Protein AF-A0AAD4T3R0-F1 (afdb_monomer_lite)

Structure (mmCIF, N/CA/C/O backbone):
data_AF-A0AAD4T3R0-F1
#
_entry.id   AF-A0AAD4T3R0-F1
#
loop_
_atom_site.group_PDB
_atom_site.id
_atom_site.type_symbol
_atom_site.label_atom_id
_atom_site.label_alt_id
_atom_site.label_comp_id
_atom_site.label_asym_id
_atom_site.label_entity_id
_atom_site.label_seq_id
_atom_site.pdbx_PDB_ins_code
_atom_site.Cartn_x
_atom_site.Cartn_y
_atom_site.Cartn_z
_atom_site.occupancy
_atom_site.B_iso_or_equiv
_atom_site.auth_seq_id
_atom_site.auth_comp_id
_atom_site.auth_asym_id
_atom_site.auth_atom_id
_atom_site.pdbx_PDB_model_num
ATOM 1 N N . MET A 1 1 ? -13.903 8.813 -7.758 1.00 30.84 1 MET A N 1
ATOM 2 C CA . MET A 1 1 ? -12.858 8.988 -6.732 1.00 30.84 1 MET A CA 1
ATOM 3 C C . MET A 1 1 ? -11.788 9.874 -7.343 1.00 30.84 1 MET A C 1
ATOM 5 O O . MET A 1 1 ? -11.083 9.421 -8.234 1.00 30.84 1 MET A O 1
ATOM 9 N N . THR A 1 2 ? -11.760 11.153 -6.979 1.00 21.42 2 THR A N 1
ATOM 10 C CA . THR A 1 2 ? -10.756 12.104 -7.474 1.00 21.42 2 THR A CA 1
ATOM 11 C C . THR A 1 2 ? -9.626 12.109 -6.457 1.00 21.42 2 THR A C 1
ATOM 13 O O . THR A 1 2 ? -9.848 12.498 -5.316 1.00 21.42 2 THR A O 1
ATOM 16 N N . VAL A 1 3 ? -8.453 11.601 -6.829 1.00 35.88 3 VAL A N 1
ATOM 17 C CA . VAL A 1 3 ? -7.258 11.700 -5.983 1.00 35.88 3 VAL A CA 1
ATOM 18 C C . VAL A 1 3 ? -6.596 13.028 -6.327 1.00 35.88 3 VAL A C 1
ATOM 20 O O . VAL A 1 3 ? -6.050 13.175 -7.419 1.00 35.88 3 VAL A O 1
ATOM 23 N N . ASP A 1 4 ? -6.708 14.007 -5.431 1.00 29.84 4 ASP A N 1
ATOM 24 C CA . ASP A 1 4 ? -5.972 15.263 -5.551 1.00 29.84 4 ASP A CA 1
ATOM 25 C C . ASP A 1 4 ? -4.512 15.016 -5.159 1.00 29.84 4 ASP A C 1
ATOM 27 O O . ASP A 1 4 ? -4.181 14.783 -3.994 1.00 29.84 4 ASP A O 1
ATOM 31 N N . PHE A 1 5 ? -3.630 15.027 -6.153 1.00 42.34 5 PHE A N 1
ATOM 32 C CA . PHE A 1 5 ? -2.193 15.068 -5.929 1.00 42.34 5 PHE A CA 1
ATOM 33 C C . PHE A 1 5 ? -1.814 16.523 -5.657 1.00 42.34 5 PHE A C 1
ATOM 35 O O . PHE A 1 5 ? -1.240 17.187 -6.522 1.00 42.34 5 PHE A O 1
ATOM 42 N N . GLY A 1 6 ? -2.173 17.029 -4.472 1.00 37.00 6 GLY A N 1
ATOM 43 C CA . GLY A 1 6 ? -1.778 18.367 -4.039 1.00 37.00 6 GLY A CA 1
ATOM 44 C C . GLY A 1 6 ? -0.290 18.609 -4.317 1.00 37.00 6 GLY A C 1
ATOM 45 O O . GLY A 1 6 ? 0.514 17.678 -4.255 1.00 37.00 6 GLY A O 1
ATOM 46 N N . HIS A 1 7 ? 0.061 19.848 -4.681 1.00 38.69 7 HIS A N 1
ATOM 47 C CA . HIS A 1 7 ? 1.414 20.265 -5.068 1.00 38.69 7 HIS A CA 1
ATOM 48 C C . HIS A 1 7 ? 2.483 19.597 -4.189 1.00 38.69 7 HIS A C 1
ATOM 50 O O . HIS A 1 7 ? 2.564 19.917 -3.007 1.00 38.69 7 HIS A O 1
ATOM 56 N N . ILE A 1 8 ? 3.273 18.670 -4.754 1.00 52.03 8 ILE A N 1
ATOM 57 C CA . ILE A 1 8 ? 4.335 17.940 -4.043 1.00 52.03 8 ILE A CA 1
ATOM 58 C C . ILE A 1 8 ? 5.603 18.801 -4.105 1.00 52.03 8 ILE A C 1
ATOM 60 O O . ILE A 1 8 ? 6.316 18.764 -5.115 1.00 52.03 8 ILE A O 1
ATOM 64 N N . PRO A 1 9 ? 5.905 19.606 -3.071 1.00 40.91 9 PRO A N 1
ATOM 65 C CA . PRO A 1 9 ? 7.045 20.494 -3.086 1.00 40.91 9 PRO A CA 1
ATOM 66 C C . PRO A 1 9 ? 8.226 19.670 -2.577 1.00 40.91 9 PRO A C 1
ATOM 68 O O . PRO A 1 9 ? 8.347 19.418 -1.379 1.00 40.91 9 PRO A O 1
ATOM 71 N N . ASN A 1 10 ? 9.094 19.258 -3.498 1.00 45.66 10 ASN A N 1
ATOM 72 C CA . ASN A 1 10 ? 10.293 18.444 -3.274 1.00 45.66 10 ASN A CA 1
ATOM 73 C C . ASN A 1 10 ? 10.026 16.933 -3.206 1.00 45.66 10 ASN A C 1
ATOM 75 O O . ASN A 1 10 ? 9.449 16.422 -2.251 1.00 45.66 10 ASN A O 1
ATOM 79 N N . PHE A 1 11 ? 10.543 16.193 -4.192 1.00 48.53 11 PHE A N 1
ATOM 80 C CA . PHE A 1 11 ? 10.801 14.764 -4.025 1.00 48.53 11 PHE A CA 1
ATOM 81 C C . PHE A 1 11 ? 11.938 14.608 -3.000 1.00 48.53 11 PHE A C 1
ATOM 83 O O . PHE A 1 11 ? 13.050 15.076 -3.265 1.00 48.53 11 PHE A O 1
ATOM 90 N N . PRO A 1 12 ? 11.700 14.011 -1.820 1.00 53.50 12 PRO A N 1
ATOM 91 C CA . PRO A 1 12 ? 12.748 13.849 -0.824 1.00 53.50 12 PRO A CA 1
ATOM 92 C C . PRO A 1 12 ? 13.844 12.892 -1.320 1.00 53.50 12 PRO A C 1
ATOM 94 O O . PRO A 1 12 ? 13.614 12.029 -2.164 1.00 53.50 12 PRO A O 1
ATOM 97 N N . LYS A 1 13 ? 15.046 13.020 -0.739 1.00 54.38 13 LYS A N 1
ATOM 98 C CA . LYS A 1 13 ? 16.253 12.197 -0.994 1.00 54.38 13 LYS A CA 1
ATOM 9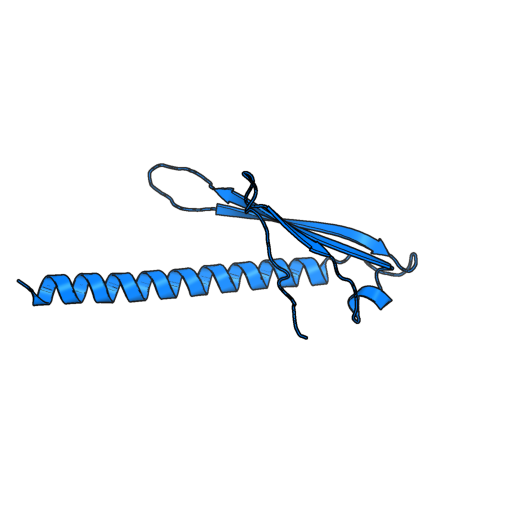9 C C . LYS A 1 13 ? 16.013 10.680 -0.862 1.00 54.38 13 LYS A C 1
ATOM 101 O O . LYS A 1 13 ? 16.795 9.873 -1.353 1.00 54.38 13 LYS A O 1
ATOM 106 N N . ASN A 1 14 ? 14.908 10.314 -0.224 1.00 62.81 14 ASN A N 1
ATOM 107 C CA . ASN A 1 14 ? 14.404 8.963 -0.079 1.00 62.81 14 ASN A CA 1
ATOM 108 C C . ASN A 1 14 ? 13.174 8.921 -0.989 1.00 62.81 14 ASN A C 1
ATOM 110 O O . ASN A 1 14 ? 12.269 9.719 -0.756 1.00 62.81 14 ASN A O 1
ATOM 114 N N . MET A 1 15 ? 13.124 8.052 -2.006 1.00 82.12 15 MET A N 1
ATOM 115 C CA . MET A 1 15 ? 11.988 7.943 -2.940 1.00 82.12 15 MET A CA 1
ATOM 116 C C . MET A 1 15 ? 10.743 7.391 -2.222 1.00 82.12 15 MET A C 1
ATOM 118 O O . MET A 1 15 ? 10.315 6.256 -2.430 1.00 82.12 15 MET A O 1
ATOM 122 N N . SER A 1 16 ? 10.197 8.197 -1.319 1.00 84.88 16 SER A N 1
ATOM 123 C CA . SER A 1 16 ? 9.161 7.864 -0.362 1.00 84.88 16 SER A CA 1
ATOM 124 C C . SER A 1 16 ? 8.004 8.833 -0.522 1.00 84.88 16 SER A C 1
ATOM 126 O O . SER A 1 16 ? 8.207 10.044 -0.582 1.00 84.88 16 SER A O 1
ATOM 128 N N . LEU A 1 17 ? 6.791 8.298 -0.570 1.00 88.12 17 LEU A N 1
ATOM 129 C CA . LEU A 1 17 ? 5.562 9.062 -0.721 1.00 88.12 17 LEU A CA 1
ATOM 130 C C . LEU A 1 17 ? 4.526 8.530 0.259 1.00 88.12 17 LEU A C 1
ATOM 132 O O . LEU A 1 17 ? 4.240 7.335 0.254 1.00 88.12 17 LEU A O 1
ATOM 136 N N . THR A 1 18 ? 3.973 9.415 1.083 1.00 89.44 18 THR A N 1
ATOM 137 C CA . THR A 1 18 ? 2.896 9.082 2.018 1.00 89.44 18 THR A CA 1
ATOM 138 C C . THR A 1 18 ? 1.589 9.677 1.524 1.00 89.44 18 THR A C 1
ATOM 140 O O . THR A 1 18 ? 1.530 10.858 1.191 1.00 89.44 18 THR A O 1
ATOM 1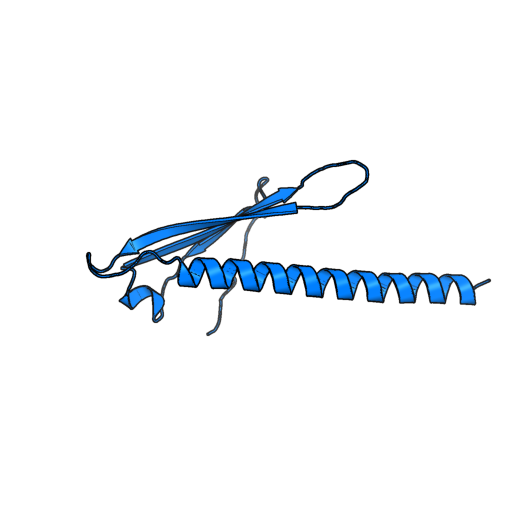43 N N . PHE A 1 19 ? 0.551 8.853 1.507 1.00 88.44 19 PHE A N 1
ATOM 144 C CA . PHE A 1 19 ? -0.818 9.228 1.203 1.00 88.44 19 PHE A CA 1
ATOM 145 C C . PHE A 1 19 ? -1.628 9.132 2.488 1.00 88.44 19 PHE A C 1
ATOM 147 O O . PHE A 1 19 ? -1.585 8.107 3.165 1.00 88.44 19 PHE A O 1
ATOM 154 N N . THR A 1 20 ? -2.362 10.189 2.812 1.00 92.81 20 THR A N 1
ATOM 155 C CA . THR A 1 20 ? -3.274 10.211 3.957 1.00 92.81 20 THR A CA 1
ATOM 156 C C . THR A 1 20 ? -4.698 10.185 3.438 1.00 92.81 20 THR A C 1
ATOM 158 O O . THR A 1 20 ? -5.060 10.995 2.586 1.00 92.81 20 THR A O 1
ATOM 161 N N . VAL A 1 21 ? -5.513 9.272 3.958 1.00 91.38 21 VAL A N 1
ATOM 162 C CA . VAL A 1 21 ? -6.927 9.186 3.597 1.00 91.38 21 VAL A CA 1
ATOM 163 C C . VAL A 1 21 ? -7.709 10.156 4.470 1.00 91.38 21 VAL A C 1
ATOM 165 O O . VAL A 1 21 ? -7.775 10.007 5.693 1.00 91.38 21 VAL A O 1
ATOM 168 N N . THR A 1 22 ? -8.286 11.172 3.839 1.00 91.19 22 THR A N 1
ATOM 169 C CA . THR A 1 22 ? -9.072 12.201 4.524 1.00 91.19 22 THR A CA 1
ATOM 170 C C . THR A 1 22 ? -10.558 11.852 4.567 1.00 91.19 22 THR A C 1
ATOM 172 O O . THR A 1 22 ? -11.201 12.112 5.581 1.00 91.19 22 THR A O 1
ATOM 175 N N . GLU A 1 23 ? -11.087 11.211 3.520 1.00 90.56 23 GLU A N 1
ATOM 176 C CA . GLU A 1 23 ? -12.519 10.940 3.327 1.00 90.56 23 GLU A CA 1
ATOM 177 C C . GLU A 1 23 ? -12.772 9.614 2.576 1.00 90.56 23 GLU A C 1
ATOM 179 O O . GLU A 1 23 ? -11.854 9.024 1.999 1.00 90.56 23 GLU A O 1
ATOM 184 N N . GLY A 1 24 ? -14.036 9.168 2.552 1.00 89.75 24 GLY A N 1
ATOM 185 C CA . GLY A 1 24 ? -14.508 7.975 1.834 1.00 89.75 24 GLY A CA 1
ATOM 186 C C . GLY A 1 24 ? -14.608 6.716 2.701 1.00 89.75 24 GLY A C 1
ATOM 187 O O . GLY A 1 24 ? -14.268 6.741 3.876 1.00 89.75 24 GLY A O 1
ATOM 188 N N . ASN A 1 25 ? -15.046 5.600 2.108 1.00 89.94 25 ASN A N 1
ATOM 189 C CA . ASN A 1 25 ? -15.423 4.374 2.834 1.00 89.94 25 ASN A CA 1
ATOM 190 C C . ASN A 1 25 ? -14.306 3.771 3.701 1.00 89.94 25 ASN A C 1
ATOM 192 O O . ASN A 1 25 ? -14.583 3.092 4.679 1.00 89.94 25 ASN A O 1
ATOM 196 N N . LEU A 1 26 ? -13.033 4.031 3.385 1.00 90.19 26 LEU A N 1
ATOM 197 C CA . LEU A 1 26 ? -11.924 3.573 4.228 1.00 90.19 26 LEU A CA 1
ATOM 198 C C . LEU A 1 26 ? -11.975 4.199 5.636 1.00 90.19 26 LEU A C 1
ATOM 200 O O . LEU A 1 26 ? -11.442 3.628 6.582 1.00 90.19 26 LEU A O 1
ATOM 204 N N . LYS A 1 27 ? -12.603 5.375 5.775 1.00 92.06 27 LYS A N 1
ATOM 205 C CA . LYS A 1 27 ? -12.774 6.083 7.048 1.00 92.06 27 LYS A CA 1
ATOM 206 C C . LYS A 1 27 ? -13.866 5.490 7.933 1.00 92.06 27 LYS A C 1
ATOM 208 O O . LYS A 1 27 ? -13.851 5.770 9.130 1.00 92.06 27 LYS A O 1
ATOM 213 N N . ASP A 1 28 ? -14.760 4.681 7.365 1.00 94.56 28 ASP A N 1
ATOM 214 C CA . ASP A 1 28 ? -15.800 3.980 8.120 1.00 94.56 28 ASP A CA 1
ATOM 215 C C . ASP A 1 28 ? -15.165 2.887 8.997 1.00 94.56 28 ASP A C 1
ATOM 217 O O . ASP A 1 28 ? -15.507 2.746 10.170 1.00 94.56 28 ASP A O 1
ATOM 221 N N . ASP A 1 29 ? -14.165 2.189 8.453 1.00 95.81 29 ASP A N 1
ATOM 222 C CA . ASP A 1 29 ? -13.423 1.131 9.144 1.00 95.81 29 ASP A CA 1
ATOM 223 C C . ASP A 1 29 ? -12.202 1.670 9.915 1.00 95.81 29 ASP A C 1
ATOM 225 O O . ASP A 1 29 ? -11.838 1.147 10.974 1.00 95.81 29 ASP A O 1
ATOM 229 N N . TYR A 1 30 ? -11.563 2.739 9.423 1.00 97.19 30 TYR A N 1
ATOM 230 C CA . TYR A 1 30 ? -10.334 3.288 10.002 1.00 97.19 30 TYR A CA 1
ATOM 231 C C . TYR A 1 30 ? -10.444 4.792 10.293 1.00 97.19 30 TYR A C 1
ATOM 233 O O . TYR A 1 30 ? -10.422 5.632 9.393 1.00 97.19 30 TYR A O 1
ATOM 241 N N . THR A 1 31 ? -10.464 5.173 11.574 1.00 96.31 31 THR A N 1
ATOM 242 C CA . THR A 1 31 ? -10.547 6.586 11.995 1.00 96.31 31 THR A CA 1
ATOM 243 C C . THR A 1 31 ? -9.331 7.398 11.568 1.00 96.31 31 THR A C 1
ATOM 245 O O . THR A 1 31 ? -9.441 8.605 11.349 1.00 96.31 31 THR A O 1
ATOM 248 N N . SER A 1 32 ? -8.178 6.757 11.385 1.00 94.62 32 SER A N 1
ATOM 249 C CA . SER A 1 32 ? -7.031 7.323 10.682 1.00 94.62 32 SER A CA 1
ATOM 250 C C . SER A 1 32 ? -6.404 6.267 9.783 1.00 94.62 32 SER A C 1
ATOM 252 O O . SER A 1 32 ? -6.330 5.094 10.147 1.00 94.62 32 SER A O 1
ATOM 254 N N . PHE A 1 33 ? -5.972 6.681 8.594 1.00 94.81 33 PHE A N 1
ATOM 255 C CA . PHE A 1 33 ? -5.297 5.795 7.661 1.00 94.81 33 PHE A CA 1
ATOM 256 C C . PHE A 1 33 ? -4.306 6.579 6.806 1.00 94.81 33 PHE A C 1
ATOM 258 O O . PHE A 1 33 ? -4.670 7.560 6.153 1.00 94.81 33 PHE A O 1
ATOM 265 N N . ALA A 1 34 ? -3.059 6.127 6.794 1.00 93.62 34 ALA A N 1
ATOM 266 C CA . ALA A 1 34 ? -2.023 6.624 5.909 1.00 93.62 34 ALA A CA 1
ATOM 267 C 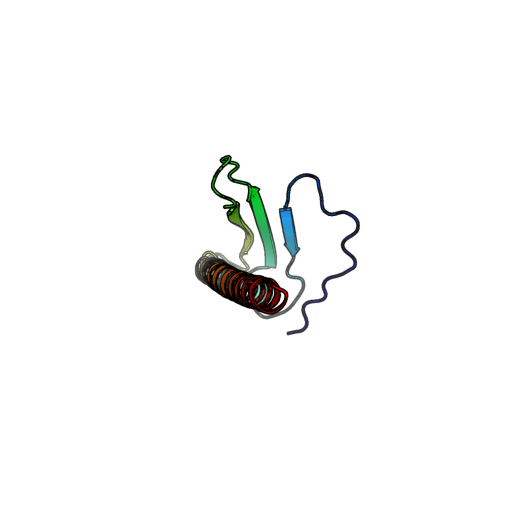C . ALA A 1 34 ? -1.194 5.462 5.366 1.00 93.62 34 ALA A C 1
ATOM 269 O O . ALA A 1 34 ? -0.804 4.565 6.111 1.00 93.62 34 ALA A O 1
ATOM 270 N N . ASN A 1 35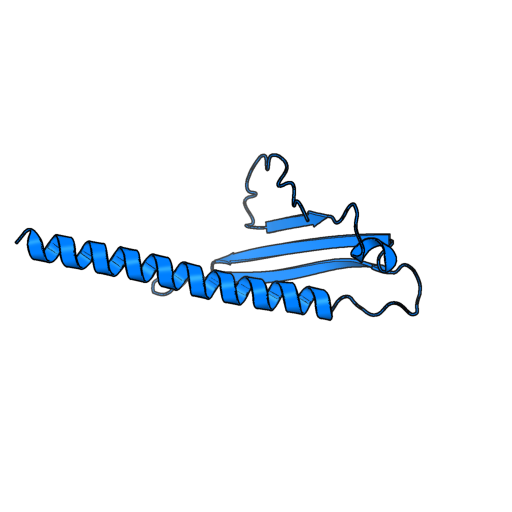 ? -0.884 5.487 4.075 1.00 92.50 35 ASN A N 1
ATOM 271 C CA . ASN A 1 35 ? -0.003 4.516 3.439 1.00 92.50 35 ASN A CA 1
ATOM 272 C C . ASN A 1 35 ? 1.243 5.202 2.887 1.00 92.50 35 ASN A C 1
ATOM 274 O O . ASN A 1 35 ? 1.168 6.202 2.182 1.00 92.50 35 ASN A O 1
ATOM 278 N N . THR A 1 36 ? 2.400 4.622 3.172 1.00 91.81 36 THR A N 1
ATOM 279 C CA . THR A 1 36 ? 3.694 5.082 2.678 1.00 91.81 36 THR A CA 1
ATOM 280 C C . THR A 1 36 ? 4.239 4.076 1.682 1.00 91.81 36 THR A C 1
ATOM 282 O O . THR A 1 36 ? 4.361 2.889 1.988 1.00 91.81 36 THR A O 1
ATOM 285 N N . ARG A 1 37 ? 4.581 4.564 0.490 1.00 90.75 37 ARG A N 1
ATOM 286 C CA . ARG A 1 37 ? 5.382 3.857 -0.504 1.00 90.75 37 ARG A CA 1
ATOM 287 C C . ARG A 1 37 ? 6.825 4.288 -0.356 1.00 90.75 37 ARG A C 1
ATOM 289 O O . ARG A 1 37 ? 7.093 5.472 -0.519 1.00 90.75 37 ARG A O 1
ATOM 296 N N . THR A 1 38 ? 7.741 3.349 -0.194 1.00 89.12 38 THR A N 1
ATOM 297 C CA . THR A 1 38 ? 9.182 3.603 -0.266 1.00 89.12 38 THR A CA 1
ATOM 298 C C . THR A 1 38 ? 9.772 2.804 -1.409 1.00 89.12 38 THR A C 1
ATOM 300 O O . THR A 1 38 ? 9.522 1.608 -1.522 1.00 89.12 38 THR A O 1
ATOM 303 N N . THR A 1 39 ? 10.553 3.464 -2.256 1.00 86.44 39 THR A N 1
ATOM 304 C CA . THR A 1 39 ? 11.272 2.835 -3.365 1.00 86.44 39 THR A CA 1
ATOM 305 C C . THR A 1 39 ? 12.762 2.881 -3.072 1.00 86.44 39 THR A C 1
ATOM 307 O O . THR A 1 39 ? 13.313 3.944 -2.785 1.00 86.44 39 THR A O 1
ATOM 310 N N . THR A 1 40 ? 13.414 1.729 -3.149 1.00 83.94 40 THR A N 1
ATOM 311 C CA . THR A 1 40 ? 14.861 1.601 -2.991 1.00 83.94 40 THR A CA 1
ATOM 312 C C . THR A 1 40 ? 15.432 1.069 -4.300 1.00 83.94 40 THR A C 1
ATOM 314 O O . THR A 1 40 ? 15.077 -0.045 -4.686 1.00 83.94 40 THR A O 1
ATOM 317 N N . PRO A 1 41 ? 16.293 1.825 -5.005 1.00 78.12 41 PRO A N 1
ATOM 318 C CA . PRO A 1 41 ? 17.029 1.287 -6.142 1.00 78.12 41 PRO A CA 1
ATOM 319 C C . PRO A 1 41 ? 17.874 0.103 -5.673 1.00 78.12 41 PRO A C 1
ATOM 321 O O . PRO A 1 41 ? 18.637 0.231 -4.714 1.00 78.12 41 PRO A O 1
ATOM 324 N N . ALA A 1 42 ? 17.742 -1.043 -6.327 1.00 69.25 42 ALA A N 1
ATOM 325 C CA . ALA A 1 42 ? 18.673 -2.140 -6.134 1.00 69.25 42 ALA A CA 1
ATOM 326 C C . ALA A 1 42 ? 19.765 -1.956 -7.194 1.00 69.25 42 ALA A C 1
ATOM 328 O O . ALA A 1 42 ? 19.672 -2.404 -8.325 1.00 69.25 42 ALA A O 1
ATOM 329 N N . HIS A 1 43 ? 20.779 -1.158 -6.861 1.00 57.16 43 HIS A N 1
ATOM 330 C CA . HIS A 1 43 ? 21.880 -0.912 -7.785 1.00 57.16 43 HIS A CA 1
ATOM 331 C C . HIS A 1 43 ? 22.733 -2.177 -7.929 1.00 57.16 43 HIS A C 1
ATOM 333 O O . HIS A 1 43 ? 23.519 -2.503 -7.041 1.00 57.16 43 HIS A O 1
ATOM 339 N N . SER A 1 44 ? 22.607 -2.858 -9.067 1.00 57.19 44 SER A N 1
ATOM 340 C CA . SER A 1 44 ? 23.707 -3.612 -9.665 1.00 57.19 44 SER A CA 1
ATOM 341 C C . SER A 1 44 ? 24.032 -3.005 -11.029 1.00 57.19 44 SER A C 1
ATOM 343 O O . SER A 1 44 ? 23.158 -2.442 -11.687 1.00 57.19 44 SER A O 1
ATOM 345 N N . GLU A 1 45 ? 25.296 -3.079 -11.448 1.00 55.50 45 GLU A N 1
ATOM 346 C CA . GLU A 1 45 ? 25.787 -2.469 -12.698 1.00 55.50 45 GLU A CA 1
ATOM 347 C C . GLU A 1 45 ? 25.065 -2.987 -13.961 1.00 55.50 45 GLU A C 1
ATOM 349 O O . GLU A 1 45 ? 25.128 -2.353 -15.010 1.00 55.50 45 GLU A O 1
ATOM 354 N N . GLU A 1 46 ? 24.326 -4.094 -13.847 1.00 57.25 46 GLU A N 1
ATOM 355 C CA . GLU A 1 46 ? 23.665 -4.787 -14.957 1.00 57.25 46 GLU A CA 1
ATOM 356 C C . GLU A 1 46 ? 22.131 -4.839 -14.840 1.00 57.25 46 GLU A C 1
ATOM 358 O O . GLU A 1 46 ? 21.468 -5.332 -15.752 1.00 57.25 46 GLU A O 1
ATOM 363 N N . ASN A 1 47 ? 21.535 -4.361 -13.737 1.00 57.31 47 ASN A N 1
ATOM 364 C CA . ASN A 1 47 ? 20.095 -4.497 -13.513 1.00 57.31 47 ASN A CA 1
ATOM 365 C C . ASN A 1 47 ? 19.489 -3.244 -12.869 1.00 57.31 47 ASN A C 1
ATOM 367 O O . ASN A 1 47 ? 19.758 -2.908 -11.718 1.00 57.31 47 ASN A O 1
ATOM 371 N N . TYR A 1 48 ? 18.618 -2.566 -13.616 1.00 64.88 48 TYR A N 1
ATOM 372 C CA . TYR A 1 48 ? 17.843 -1.426 -13.130 1.00 64.88 48 TYR A CA 1
ATOM 373 C C . TYR A 1 48 ? 16.556 -1.920 -12.466 1.00 64.88 48 TYR A C 1
ATOM 375 O O . TYR A 1 48 ? 15.465 -1.736 -13.000 1.00 64.88 48 TYR A O 1
ATOM 383 N N . ASN A 1 49 ? 16.671 -2.580 -11.315 1.00 72.19 49 ASN A N 1
ATOM 384 C CA . ASN A 1 49 ? 15.511 -2.976 -10.521 1.00 72.19 49 ASN A CA 1
ATOM 385 C C . ASN A 1 49 ? 15.332 -2.057 -9.304 1.00 72.19 49 ASN A C 1
ATOM 387 O O . ASN A 1 49 ? 16.240 -1.359 -8.841 1.00 72.19 49 ASN A O 1
ATOM 391 N N . CYS A 1 50 ? 14.112 -2.029 -8.781 1.00 79.44 50 CYS A N 1
ATOM 392 C CA . CYS A 1 50 ? 13.789 -1.301 -7.568 1.00 79.44 50 CYS A CA 1
ATOM 393 C C . CYS A 1 50 ? 12.954 -2.178 -6.639 1.00 79.44 50 CYS A C 1
ATOM 395 O O . CYS A 1 50 ? 12.108 -2.961 -7.067 1.00 79.44 50 CYS A O 1
ATOM 397 N N . LEU A 1 51 ? 13.208 -2.050 -5.341 1.00 85.50 51 LEU A N 1
ATOM 398 C CA . LEU A 1 51 ? 12.376 -2.637 -4.309 1.00 85.50 51 LEU A CA 1
ATOM 399 C C . LEU A 1 51 ? 11.340 -1.601 -3.885 1.00 85.50 51 LEU A C 1
ATOM 401 O O . LEU A 1 51 ? 11.694 -0.552 -3.342 1.00 85.50 51 LEU A O 1
ATOM 405 N N . VAL A 1 52 ? 10.064 -1.908 -4.104 1.00 88.31 52 VAL A N 1
ATOM 406 C CA . VAL A 1 52 ? 8.953 -1.103 -3.592 1.00 88.31 52 VAL A CA 1
ATOM 407 C C . VAL A 1 52 ? 8.425 -1.740 -2.313 1.00 88.31 52 VAL A C 1
ATOM 409 O O . VAL A 1 52 ? 8.022 -2.901 -2.299 1.00 88.31 52 VAL A O 1
ATOM 412 N N . LYS A 1 53 ? 8.400 -0.962 -1.233 1.00 90.56 53 LYS A N 1
ATOM 413 C CA . LYS A 1 53 ? 7.788 -1.327 0.043 1.00 90.56 53 LYS A CA 1
ATOM 414 C C . LYS A 1 53 ? 6.568 -0.453 0.290 1.00 90.56 53 LYS A C 1
ATOM 416 O O . LYS A 1 53 ? 6.667 0.771 0.248 1.00 90.56 53 LYS A O 1
ATOM 421 N N . TRP A 1 54 ? 5.449 -1.088 0.614 1.00 93.75 54 TRP A N 1
ATOM 422 C CA . TRP A 1 54 ? 4.266 -0.419 1.141 1.00 93.75 54 TRP A CA 1
ATOM 423 C C . TRP A 1 54 ? 4.151 -0.664 2.645 1.00 93.75 54 TRP A C 1
ATOM 425 O O . TRP A 1 54 ? 4.368 -1.776 3.124 1.00 93.75 54 TRP A O 1
ATOM 435 N N . SER A 1 55 ? 3.788 0.371 3.394 1.00 93.06 55 SER A N 1
ATOM 436 C CA . SER A 1 55 ? 3.413 0.270 4.807 1.00 93.06 55 SER A CA 1
ATOM 437 C C . SER A 1 55 ? 2.175 1.108 5.079 1.00 93.06 55 SER A C 1
ATOM 439 O O . SER A 1 55 ? 2.076 2.210 4.547 1.00 93.06 55 SER A O 1
ATOM 441 N N . ALA A 1 56 ? 1.280 0.623 5.934 1.00 93.75 56 ALA A N 1
ATOM 442 C CA . ALA A 1 56 ? 0.130 1.380 6.410 1.00 93.75 56 ALA A CA 1
ATOM 443 C C . ALA A 1 56 ? 0.287 1.710 7.897 1.00 93.75 56 ALA A C 1
ATOM 445 O O . ALA A 1 56 ? 0.695 0.863 8.690 1.00 93.75 56 ALA A O 1
ATOM 446 N N . GLN A 1 57 ? -0.054 2.940 8.259 1.00 95.44 57 GLN A N 1
ATOM 447 C CA . GLN A 1 57 ? -0.299 3.376 9.626 1.00 95.44 57 GLN A CA 1
ATOM 448 C C . GLN A 1 57 ? -1.792 3.653 9.736 1.00 95.44 57 GLN A C 1
ATOM 450 O O . GLN A 1 57 ? -2.341 4.403 8.928 1.00 95.44 57 GLN A O 1
ATOM 455 N N . TYR A 1 58 ? -2.457 3.014 10.691 1.00 96.00 58 TYR A N 1
ATOM 456 C CA . TYR A 1 58 ? -3.906 3.080 10.788 1.00 96.00 58 TYR A CA 1
ATOM 457 C C . TYR A 1 58 ? -4.384 2.978 12.228 1.00 96.00 58 TYR A C 1
ATOM 459 O O . TYR A 1 58 ? -3.730 2.382 13.084 1.00 96.00 58 TYR A O 1
ATOM 467 N N . GLN A 1 59 ? -5.565 3.536 12.462 1.00 97.44 59 GLN A N 1
ATOM 468 C CA . GLN A 1 59 ? -6.336 3.348 13.676 1.00 97.44 59 GLN A CA 1
ATOM 469 C C . GLN A 1 59 ? -7.698 2.787 13.287 1.00 97.44 59 GLN A C 1
ATOM 471 O O . GLN A 1 59 ? -8.410 3.387 12.486 1.00 97.44 59 GLN A O 1
ATOM 476 N N . LYS A 1 60 ? -8.046 1.632 13.849 1.00 97.75 60 LYS A N 1
ATOM 477 C CA . LYS A 1 60 ? -9.346 0.992 13.644 1.00 97.75 60 LYS A CA 1
ATOM 478 C C . LYS A 1 60 ? -10.457 1.798 14.314 1.00 97.75 60 LYS A C 1
ATOM 480 O O . LYS A 1 60 ? -10.235 2.403 15.364 1.00 97.75 60 LYS A O 1
ATOM 485 N N . ALA A 1 61 ? -11.648 1.777 13.730 1.00 96.94 61 ALA A N 1
ATOM 486 C CA . ALA A 1 61 ? -12.835 2.368 14.338 1.00 96.94 61 ALA A CA 1
ATOM 487 C C . ALA A 1 61 ? -13.297 1.604 15.590 1.00 96.94 61 ALA A C 1
ATOM 489 O O . ALA A 1 61 ? -13.819 2.214 16.520 1.00 96.94 61 ALA A O 1
ATOM 490 N N . ASN A 1 62 ? -13.073 0.288 15.631 1.00 96.81 62 ASN A N 1
ATOM 491 C CA . ASN A 1 62 ? -13.331 -0.590 16.774 1.00 96.81 62 ASN A CA 1
ATOM 492 C C . ASN A 1 62 ? -12.490 -1.883 16.659 1.00 96.81 62 ASN A C 1
ATOM 494 O O . ASN A 1 62 ? -11.764 -2.068 15.682 1.00 96.81 62 ASN A O 1
ATOM 498 N N . GLU A 1 63 ? -12.564 -2.764 17.659 1.00 96.31 63 GLU A N 1
ATOM 499 C CA . GLU A 1 63 ? -11.759 -3.997 17.723 1.00 96.31 63 GLU A CA 1
ATOM 500 C C . GLU A 1 63 ? -12.139 -5.049 16.668 1.00 96.31 63 GLU A C 1
ATOM 502 O O . GLU A 1 63 ? -11.277 -5.834 16.268 1.00 96.31 63 GLU A O 1
ATOM 507 N N . ASP A 1 64 ? -13.378 -5.029 16.168 1.00 97.44 64 ASP A N 1
ATOM 508 C CA . ASP A 1 64 ? -13.881 -6.000 15.188 1.00 97.44 64 ASP A CA 1
ATOM 509 C C . ASP A 1 64 ? -13.380 -5.713 13.764 1.00 97.44 64 ASP A C 1
ATOM 511 O O . ASP A 1 64 ? -13.417 -6.587 12.893 1.00 97.44 64 ASP A O 1
ATOM 515 N N . VAL A 1 65 ? -12.881 -4.498 13.509 1.00 97.06 65 VAL A N 1
ATOM 516 C CA . VAL A 1 65 ? -12.316 -4.134 12.207 1.00 97.06 65 VAL A CA 1
ATOM 517 C C . VAL A 1 65 ? -11.029 -4.940 11.960 1.00 97.06 65 VAL A C 1
ATOM 519 O O . VAL A 1 65 ? -10.100 -4.912 12.777 1.00 97.06 65 VAL A O 1
ATOM 522 N N . PRO A 1 66 ? -10.898 -5.646 10.824 1.00 96.19 66 PRO A N 1
ATOM 523 C CA . PRO A 1 66 ? -9.688 -6.395 10.514 1.00 96.19 66 PRO A CA 1
ATOM 524 C C . PRO A 1 66 ? -8.513 -5.471 10.168 1.00 96.19 66 PRO A C 1
ATOM 526 O O . PRO A 1 66 ? -8.655 -4.274 9.912 1.00 96.19 66 PRO A O 1
ATOM 529 N N . ASP A 1 67 ? -7.307 -6.030 10.145 1.00 96.62 67 ASP A N 1
ATOM 530 C CA . ASP A 1 67 ? -6.162 -5.316 9.580 1.00 96.62 67 ASP A CA 1
ATOM 531 C C . ASP A 1 67 ? -6.368 -5.079 8.071 1.00 96.62 67 ASP A C 1
ATOM 533 O O . ASP A 1 67 ? -7.008 -5.895 7.399 1.00 96.62 67 ASP A O 1
ATOM 537 N N . PRO A 1 68 ? -5.821 -3.990 7.500 1.00 95.06 68 PRO A N 1
ATOM 538 C CA . PRO A 1 68 ? -6.087 -3.571 6.123 1.00 95.06 68 PRO A CA 1
ATOM 539 C C . PRO A 1 68 ? -5.345 -4.421 5.080 1.00 95.06 68 PRO A C 1
ATOM 541 O O . PRO A 1 68 ? -4.922 -3.922 4.037 1.00 95.06 68 PRO A O 1
ATOM 544 N N . THR A 1 69 ? -5.156 -5.715 5.335 1.00 94.75 69 THR A N 1
ATOM 545 C CA . THR A 1 69 ? -4.403 -6.639 4.480 1.00 94.75 69 THR A CA 1
ATOM 546 C C . THR A 1 69 ? -4.970 -6.688 3.063 1.00 94.75 69 THR A C 1
ATOM 548 O O . THR A 1 69 ? -4.206 -6.723 2.102 1.00 94.75 69 THR A O 1
ATOM 551 N N . TYR A 1 70 ? -6.297 -6.611 2.916 1.00 91.88 70 TYR A N 1
ATOM 552 C CA . TYR A 1 70 ? -6.947 -6.535 1.606 1.00 91.88 70 TYR A CA 1
ATOM 553 C C . TYR A 1 70 ? -6.537 -5.275 0.827 1.00 91.88 70 TYR A C 1
ATOM 555 O O . TYR A 1 70 ? -6.150 -5.359 -0.337 1.00 91.88 70 TYR A O 1
ATOM 563 N N . PHE A 1 71 ? -6.537 -4.111 1.480 1.00 91.75 71 PHE A N 1
ATOM 564 C CA . PHE A 1 71 ? -6.106 -2.861 0.853 1.00 91.75 71 PHE A CA 1
ATOM 565 C C . PHE A 1 71 ? -4.615 -2.890 0.491 1.00 91.75 71 PHE A C 1
ATOM 567 O O . PHE A 1 71 ? -4.224 -2.478 -0.600 1.00 91.75 71 PHE A O 1
ATOM 574 N N . MET A 1 72 ? -3.780 -3.453 1.368 1.00 93.50 72 MET A N 1
ATOM 575 C CA . MET A 1 72 ? -2.354 -3.645 1.089 1.00 93.50 72 MET A CA 1
ATOM 576 C C . MET A 1 72 ? -2.124 -4.557 -0.120 1.00 93.50 72 MET A C 1
ATOM 578 O O . MET A 1 72 ? -1.221 -4.296 -0.915 1.00 93.50 72 MET A O 1
ATOM 582 N N . LYS A 1 73 ? -2.965 -5.583 -0.298 1.00 94.31 73 LYS A N 1
ATOM 583 C CA . LYS A 1 73 ? -2.910 -6.469 -1.460 1.00 94.31 73 LYS A CA 1
ATOM 584 C C . LYS A 1 73 ? -3.271 -5.743 -2.757 1.00 94.31 73 LYS A C 1
ATOM 586 O O . LYS A 1 73 ? -2.563 -5.890 -3.747 1.00 94.31 73 LYS A O 1
ATOM 591 N N . ILE A 1 74 ? -4.293 -4.886 -2.729 1.00 93.06 74 ILE A N 1
ATOM 592 C CA . ILE A 1 74 ? -4.643 -4.031 -3.875 1.00 93.06 74 ILE A CA 1
ATOM 593 C C . ILE A 1 74 ? -3.465 -3.130 -4.266 1.00 93.06 74 ILE A C 1
ATOM 595 O O . ILE A 1 74 ? -3.145 -3.029 -5.447 1.00 93.06 74 ILE A O 1
ATOM 599 N N . LEU A 1 75 ? -2.796 -2.492 -3.298 1.00 92.31 75 LEU A N 1
ATOM 600 C CA . LEU A 1 75 ? -1.630 -1.643 -3.579 1.00 92.31 75 LEU A CA 1
ATOM 601 C C . LEU A 1 75 ? -0.469 -2.434 -4.196 1.00 92.31 75 LEU A C 1
ATOM 603 O O . LEU A 1 75 ? 0.211 -1.932 -5.096 1.00 92.31 75 LEU A O 1
ATOM 607 N N . GLU A 1 76 ? -0.239 -3.660 -3.724 1.00 91.94 76 GLU A N 1
ATOM 608 C CA . GLU A 1 76 ? 0.757 -4.572 -4.285 1.00 91.94 76 GLU A CA 1
ATOM 609 C C . GLU A 1 76 ? 0.434 -4.913 -5.747 1.00 91.94 76 GLU A C 1
ATOM 611 O O . GLU A 1 76 ? 1.284 -4.735 -6.622 1.00 91.94 76 GLU A O 1
ATOM 616 N N . ASP A 1 77 ? -0.793 -5.355 -6.018 1.00 94.12 77 ASP A N 1
ATOM 617 C CA . ASP A 1 77 ? -1.222 -5.783 -7.349 1.00 94.12 77 ASP A CA 1
ATOM 618 C C . ASP A 1 77 ? -1.244 -4.601 -8.332 1.00 94.12 77 ASP A C 1
ATOM 620 O O . ASP A 1 77 ? -0.714 -4.711 -9.439 1.00 94.12 77 ASP A O 1
ATOM 624 N N . PHE A 1 78 ? -1.713 -3.429 -7.890 1.00 90.56 78 PHE A N 1
ATOM 625 C CA . PHE A 1 78 ? -1.634 -2.182 -8.654 1.00 90.56 78 PHE A CA 1
ATOM 626 C C . PHE A 1 78 ? -0.189 -1.823 -9.025 1.00 90.56 78 PHE A C 1
ATOM 628 O O . PHE A 1 78 ? 0.096 -1.449 -10.162 1.00 90.56 78 PHE A O 1
ATOM 635 N N . THR A 1 79 ? 0.748 -1.954 -8.080 1.00 89.81 79 THR A N 1
ATOM 636 C CA . THR A 1 79 ? 2.164 -1.641 -8.330 1.00 89.81 79 THR A CA 1
ATOM 637 C C . THR A 1 79 ? 2.777 -2.613 -9.342 1.00 89.81 79 THR A C 1
ATOM 639 O O . THR A 1 79 ? 3.519 -2.184 -10.223 1.00 89.81 79 THR A O 1
ATOM 642 N N . LYS A 1 80 ? 2.442 -3.907 -9.260 1.00 89.00 80 LYS A N 1
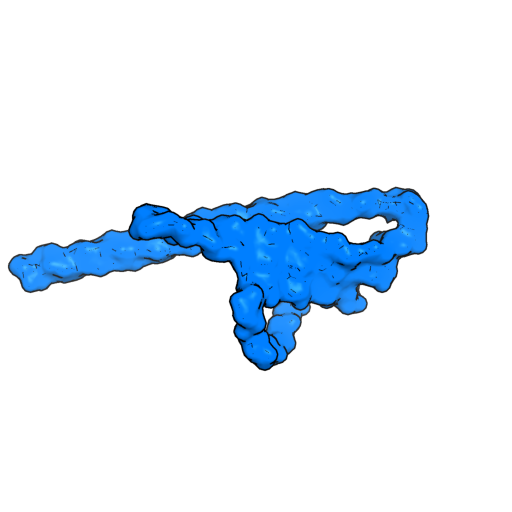ATOM 643 C CA . LYS A 1 80 ? 2.897 -4.937 -10.212 1.00 89.00 80 LYS A CA 1
ATOM 644 C C . LYS A 1 80 ? 2.359 -4.708 -11.623 1.00 89.00 80 LYS A C 1
ATOM 646 O O . LYS A 1 80 ? 3.084 -4.883 -12.605 1.00 89.00 80 LYS A O 1
ATOM 651 N N . GLU A 1 81 ? 1.095 -4.314 -11.733 1.00 91.50 81 GLU A N 1
ATOM 652 C CA . GLU A 1 81 ? 0.485 -3.994 -13.021 1.00 91.50 81 GLU A CA 1
ATOM 653 C C . GLU A 1 81 ? 1.118 -2.741 -13.643 1.00 91.50 81 GLU A C 1
ATOM 655 O O . GLU A 1 81 ? 1.449 -2.737 -14.832 1.00 91.50 81 GLU A O 1
ATOM 660 N N . LEU A 1 82 ? 1.355 -1.705 -12.832 1.00 87.56 82 LEU A N 1
ATOM 661 C CA . LEU A 1 82 ? 2.042 -0.489 -13.261 1.00 87.56 82 LEU A CA 1
ATOM 662 C C . LEU A 1 82 ? 3.456 -0.793 -13.776 1.00 87.56 82 LEU A C 1
ATOM 664 O O . LEU A 1 82 ? 3.805 -0.337 -14.861 1.00 87.56 82 LEU A O 1
ATOM 668 N N . ASP A 1 83 ? 4.237 -1.593 -13.046 1.00 85.12 83 ASP A N 1
ATOM 669 C CA . ASP A 1 83 ? 5.583 -2.018 -13.458 1.00 85.12 83 ASP A CA 1
ATOM 670 C C . ASP A 1 83 ? 5.556 -2.755 -14.807 1.00 85.12 83 ASP A C 1
ATOM 672 O O . ASP A 1 83 ? 6.246 -2.381 -15.757 1.00 85.12 83 ASP A O 1
ATOM 676 N N . THR A 1 84 ? 4.647 -3.723 -14.950 1.00 85.62 84 THR A N 1
ATOM 677 C CA . THR A 1 84 ? 4.462 -4.480 -16.197 1.00 85.62 84 THR A CA 1
ATOM 678 C C . THR A 1 84 ? 4.120 -3.569 -17.380 1.00 85.62 84 THR A C 1
ATOM 680 O O . THR A 1 84 ? 4.629 -3.753 -18.489 1.00 85.62 84 THR A O 1
ATOM 683 N N . ASN A 1 85 ? 3.240 -2.588 -17.176 1.00 84.38 85 ASN A N 1
ATOM 684 C CA . ASN A 1 85 ? 2.808 -1.684 -18.238 1.00 84.38 85 ASN A CA 1
ATOM 685 C C . ASN A 1 85 ? 3.879 -0.643 -18.588 1.00 84.38 85 ASN A C 1
ATOM 687 O O . ASN A 1 85 ? 4.082 -0.369 -19.771 1.00 84.38 85 ASN A O 1
ATOM 691 N N . LEU A 1 86 ? 4.616 -0.127 -17.601 1.00 81.25 86 LEU A N 1
ATOM 692 C CA . LEU A 1 86 ? 5.772 0.736 -17.843 1.00 81.25 86 LEU A CA 1
ATOM 693 C C . LEU A 1 86 ? 6.839 -0.003 -18.658 1.00 81.25 86 LEU A C 1
ATOM 695 O O . LEU A 1 86 ? 7.286 0.523 -19.676 1.00 81.25 86 LEU A O 1
ATOM 699 N N . LEU A 1 87 ? 7.184 -1.242 -18.288 1.00 76.25 87 LEU A N 1
ATOM 700 C CA . LEU A 1 87 ? 8.132 -2.079 -19.034 1.00 76.25 87 LEU A CA 1
ATOM 701 C C . LEU A 1 87 ? 7.707 -2.276 -20.496 1.00 76.25 87 LEU A C 1
ATOM 703 O O . LEU A 1 87 ? 8.527 -2.124 -21.402 1.00 76.25 87 LEU A O 1
ATOM 707 N N . LYS A 1 88 ? 6.421 -2.551 -20.751 1.00 79.75 88 LYS A N 1
ATOM 708 C CA . LYS A 1 88 ? 5.887 -2.660 -22.120 1.00 79.75 88 LYS A CA 1
ATOM 709 C C . LYS A 1 88 ? 6.069 -1.366 -22.913 1.00 79.75 88 LYS A C 1
ATOM 711 O O . LYS A 1 88 ? 6.461 -1.428 -24.075 1.00 79.75 88 LYS A O 1
ATOM 716 N N . GLU A 1 89 ? 5.801 -0.208 -22.313 1.00 79.88 89 GLU A N 1
ATOM 717 C CA . GLU A 1 89 ? 5.980 1.085 -22.984 1.00 79.88 89 GLU A CA 1
ATOM 718 C C . GLU A 1 89 ? 7.455 1.398 -23.271 1.00 79.88 89 GLU A C 1
ATOM 720 O O . GLU A 1 89 ? 7.779 1.875 -24.362 1.00 79.88 89 GLU A O 1
ATOM 725 N N . TYR A 1 90 ? 8.371 1.066 -22.354 1.00 74.88 90 TYR A N 1
ATOM 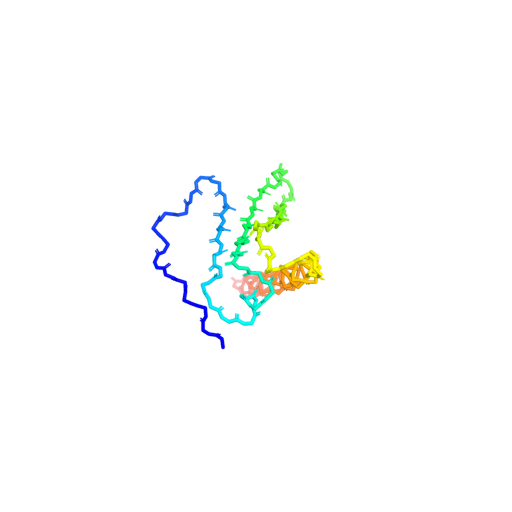726 C CA . TYR A 1 90 ? 9.810 1.181 -22.609 1.00 74.88 90 TYR A CA 1
ATOM 727 C C . TYR A 1 90 ? 10.261 0.274 -23.760 1.00 74.88 90 TYR A C 1
ATOM 729 O O . TYR A 1 90 ? 10.972 0.742 -24.649 1.00 74.88 90 TYR A O 1
ATOM 737 N N . LEU A 1 91 ? 9.810 -0.985 -23.793 1.00 72.44 91 LEU A N 1
ATOM 738 C CA . LEU A 1 91 ? 10.139 -1.929 -24.867 1.00 72.44 91 LEU A CA 1
ATOM 739 C C . LEU A 1 91 ? 9.606 -1.464 -26.227 1.00 72.44 91 LEU A C 1
ATOM 741 O O . LEU A 1 91 ? 10.347 -1.483 -27.207 1.00 72.44 91 LEU A O 1
ATOM 745 N N . LYS A 1 92 ? 8.359 -0.976 -26.292 1.00 84.88 92 LYS A N 1
ATOM 746 C CA . LYS A 1 92 ? 7.789 -0.405 -27.525 1.00 84.88 92 LYS A CA 1
ATOM 747 C C . LYS A 1 92 ? 8.639 0.749 -28.056 1.00 84.88 92 LYS A C 1
ATOM 749 O O . LYS A 1 92 ? 8.960 0.777 -29.240 1.00 84.88 92 LYS A O 1
ATOM 754 N N . ARG A 1 93 ? 9.025 1.689 -27.184 1.00 80.56 93 ARG A N 1
ATOM 755 C CA . ARG A 1 93 ? 9.874 2.830 -27.564 1.00 80.56 93 ARG A CA 1
ATOM 756 C C . ARG A 1 93 ? 11.253 2.386 -28.051 1.00 80.56 93 ARG A C 1
ATOM 758 O O . ARG A 1 93 ? 11.750 2.945 -29.024 1.00 80.56 93 ARG A O 1
ATOM 765 N N . TRP A 1 94 ? 11.847 1.383 -27.408 1.00 71.44 94 TRP A N 1
ATOM 766 C CA . TRP A 1 94 ? 13.140 0.821 -27.807 1.00 71.44 94 TRP A CA 1
ATOM 767 C C . TRP A 1 94 ? 13.105 0.155 -29.185 1.00 71.44 94 TRP A C 1
ATOM 769 O O . TRP A 1 94 ? 14.017 0.376 -29.978 1.00 71.44 94 TRP A O 1
ATOM 779 N N . ILE A 1 95 ? 12.053 -0.610 -29.487 1.00 79.44 95 ILE A N 1
ATOM 780 C CA . ILE A 1 95 ? 11.874 -1.250 -30.801 1.00 79.44 95 ILE A CA 1
ATOM 781 C C . ILE A 1 95 ? 11.764 -0.185 -31.896 1.00 79.44 95 ILE A C 1
ATOM 783 O O . ILE A 1 95 ? 12.522 -0.223 -32.858 1.00 79.44 95 ILE A O 1
ATOM 787 N N . ILE A 1 96 ? 10.919 0.832 -31.692 1.00 80.62 96 ILE A N 1
ATOM 788 C CA . ILE A 1 96 ? 10.770 1.950 -32.640 1.00 80.62 96 ILE A CA 1
ATOM 789 C C . ILE A 1 96 ? 12.110 2.667 -32.866 1.00 80.62 96 ILE A C 1
ATOM 791 O O . ILE A 1 96 ? 12.435 3.044 -33.989 1.00 80.62 96 ILE A O 1
ATOM 795 N N . TYR A 1 97 ? 12.900 2.867 -31.807 1.00 79.44 97 TYR A N 1
ATOM 796 C CA . TYR A 1 97 ? 14.205 3.516 -31.919 1.00 79.44 97 TYR A CA 1
ATOM 797 C C . TYR A 1 97 ? 15.206 2.685 -32.735 1.00 79.44 97 TYR A C 1
ATOM 799 O O . TYR A 1 97 ? 15.889 3.242 -33.591 1.00 79.44 97 TYR A O 1
ATOM 807 N N . GLN A 1 98 ? 15.276 1.368 -32.508 1.00 74.56 98 GLN A N 1
ATOM 808 C CA . GLN A 1 98 ? 16.119 0.469 -33.304 1.00 74.56 98 GLN A CA 1
ATOM 809 C C . GLN A 1 98 ? 15.683 0.456 -34.771 1.00 74.56 98 GLN A C 1
ATOM 811 O O . GLN A 1 98 ? 16.523 0.671 -35.639 1.00 74.56 98 GLN A O 1
ATOM 816 N N . ASP A 1 99 ? 14.388 0.286 -35.047 1.00 78.88 99 ASP A N 1
ATOM 817 C CA . ASP A 1 99 ? 13.859 0.234 -36.414 1.00 78.88 99 ASP A CA 1
ATOM 818 C C . ASP A 1 99 ? 14.189 1.513 -37.202 1.00 78.88 99 ASP A C 1
ATOM 820 O O . ASP A 1 99 ? 14.647 1.436 -38.341 1.00 78.88 99 ASP A O 1
ATOM 824 N N . ASN A 1 100 ? 14.068 2.691 -36.578 1.00 71.44 100 ASN A N 1
ATOM 825 C CA . ASN A 1 100 ? 14.458 3.959 -37.206 1.00 71.44 100 ASN A CA 1
ATOM 826 C C . ASN A 1 100 ? 15.970 4.047 -37.487 1.00 71.44 100 ASN A C 1
ATOM 828 O O . ASN A 1 100 ? 16.370 4.553 -38.532 1.00 71.44 100 ASN A O 1
ATOM 832 N N . LEU A 1 101 ? 16.816 3.511 -36.602 1.00 69.19 101 LEU A N 1
ATOM 833 C CA . LEU A 1 101 ? 18.272 3.476 -36.792 1.00 69.19 101 LEU A CA 1
ATOM 834 C C . LEU A 1 101 ? 18.721 2.544 -37.927 1.00 69.19 101 LEU A C 1
ATOM 836 O O . LEU A 1 101 ? 19.767 2.785 -38.530 1.00 69.19 101 LEU A O 1
ATOM 840 N N . TYR A 1 102 ? 17.963 1.481 -38.212 1.00 57.81 102 TYR A N 1
ATOM 841 C CA . TYR A 1 102 ? 18.239 0.579 -39.336 1.00 57.81 102 TYR A CA 1
ATOM 842 C C . TYR A 1 102 ? 17.715 1.111 -40.675 1.00 57.81 102 TYR A C 1
ATOM 844 O O . TYR A 1 102 ? 18.255 0.735 -41.710 1.00 57.81 102 TYR A O 1
ATOM 852 N N . ILE A 1 103 ? 16.702 1.984 -40.668 1.00 56.19 103 ILE A N 1
ATOM 853 C CA . ILE A 1 103 ? 16.171 2.631 -41.880 1.00 56.19 103 ILE A CA 1
ATOM 854 C C . ILE A 1 103 ? 17.077 3.785 -42.353 1.00 56.19 103 ILE A C 1
ATOM 856 O O . ILE A 1 103 ? 17.129 4.068 -43.547 1.00 56.19 103 ILE A O 1
ATOM 860 N N . GLU A 1 104 ? 17.820 4.432 -41.449 1.00 58.25 104 GLU A N 1
ATOM 861 C CA . GLU A 1 104 ? 18.761 5.520 -41.775 1.00 58.25 104 GLU A CA 1
ATOM 862 C C . GLU A 1 104 ? 20.166 5.046 -42.230 1.00 58.25 104 GLU A C 1
ATOM 864 O O . GLU A 1 104 ? 21.085 5.864 -42.323 1.00 58.25 104 GLU A O 1
ATOM 869 N N . ARG A 1 105 ? 20.360 3.749 -42.522 1.00 49.69 105 ARG A N 1
ATOM 870 C CA . ARG A 1 105 ? 21.627 3.178 -43.026 1.00 49.69 105 ARG A CA 1
ATOM 871 C C . ARG A 1 105 ? 21.572 2.728 -44.479 1.00 49.69 105 ARG A C 1
ATOM 873 O O . ARG A 1 105 ? 20.543 2.156 -44.892 1.00 49.69 105 ARG A O 1
#

Foldseek 3Di:
DDDDPPDDDDCDPWNKDKDWDDDDPVCVFWVTKMKMWTWAFPDDPPDRDIDIDIDMDTHTPDPPRDDVVVVVVVVVVVVVVVVVVVVVVVVVVVVVVVVVVVVVD

Sequence (105 aa):
MTVDFGHIPNFPKNMSLTFTVTEGNLKDDYTSFANTRTTTPAHSEENYNCLVKWSAQYQKANEDVPDPTYFMKILEDFTKELDTNLLKEYLKRWIIYQDNLYIER

Organism: NCBI:txid357466

Radius of gyration: 19.19 Å; chains: 1; bounding box: 42×27×61 Å

InterPro domains:
  IPR000916 Bet v I/Major latex protein [PF00407] (13-89)
  IPR000916 Bet v I/Major latex protein [SM01037] (1-89)
  IPR023393 START-like domain superfamily [G3DSA:3.30.530.20] (11-90)
  IPR051761 MLP-like hydrophobic ligand-binding [PTHR31907] (13-86)

Secondary structure (DSSP, 8-state):
------------SSEEEEEE--SSTHHHHEEEEEEEEEEEEEEETTEEEEEEEEEEEEEESSTTSPPTHHHHHHHHHHHHHHHHHHHHHHHHHHHHHHHHHHHT-

pLDDT: mean 79.11, std 18.74, range [21.42, 97.75]